Protein AF-A0A836ERM0-F1 (afdb_monomer)

Solvent-accessible surface area (backbone atoms only — not comparable to full-atom values): 5577 Å² total; per-residue (Å²): 136,91,80,79,80,70,53,87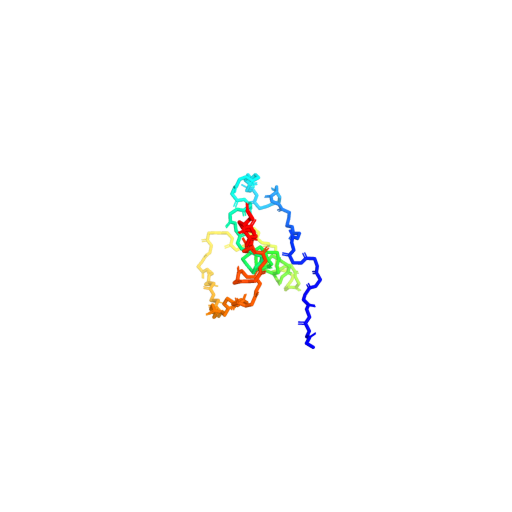,60,75,70,34,71,84,74,72,38,53,73,70,59,49,68,71,48,51,48,69,58,45,49,48,54,54,52,54,53,50,52,39,48,72,71,72,42,61,71,74,78,53,62,96,51,98,70,87,85,87,81,94,81,77,93,70,72,66,63,68,63,68,74,67,71,71,74,77,77,79,80,85,127

Organism: NCBI:txid230686

InterPro domains:
  IPR014030 Beta-ketoacyl synthase-like, N-terminal domain [PF00109] (3-66)
  IPR016039 Thiolase-like [G3DSA:3.40.47.10] (2-70)
  IPR016039 Thiolase-like [SSF53901] (6-67)
  IPR050091 Polyketide and Nonribosomal Peptide Biosynthesis Enzymes [PTHR43775] (4-65)

Sequence (81 aa):
MGTVNKAEKFDADFFGLSFEQAHTLSGEARLLLEHSYEAIIDAGINPTQLQGKNTAVIIGASYIEPQAKYLYTNVQVKKYT

Structure (mmCIF, N/CA/C/O backbone):
data_AF-A0A836ERM0-F1
#
_entry.id   AF-A0A836ERM0-F1
#
loop_
_atom_site.group_PDB
_atom_site.id
_atom_site.type_symbol
_atom_site.label_atom_id
_atom_site.label_alt_id
_atom_site.label_comp_id
_atom_site.label_asym_id
_atom_site.label_entity_id
_atom_site.label_seq_id
_atom_site.pdbx_PDB_ins_code
_atom_site.Cartn_x
_atom_site.Cartn_y
_atom_site.Cartn_z
_atom_site.occupancy
_atom_site.B_iso_or_equiv
_atom_site.auth_seq_id
_atom_site.auth_comp_id
_atom_site.auth_asym_id
_atom_site.auth_atom_id
_atom_site.pdbx_PDB_model_num
ATOM 1 N N . MET A 1 1 ? 6.319 -14.565 -21.905 1.00 57.62 1 MET A N 1
ATOM 2 C CA . MET A 1 1 ? 6.550 -14.038 -20.541 1.00 57.62 1 MET A CA 1
ATOM 3 C C . MET A 1 1 ? 5.407 -13.090 -20.218 1.00 57.62 1 MET A C 1
ATOM 5 O O . MET A 1 1 ? 5.034 -12.333 -21.105 1.00 57.62 1 MET A O 1
ATOM 9 N N . GLY A 1 2 ? 4.799 -13.192 -19.033 1.00 76.19 2 GLY A N 1
ATOM 10 C CA . GLY A 1 2 ? 3.702 -12.308 -18.621 1.00 76.19 2 GLY A CA 1
ATOM 11 C C . GLY A 1 2 ? 4.234 -10.989 -18.059 1.00 76.19 2 GLY A C 1
ATOM 12 O O . GLY A 1 2 ? 5.266 -10.986 -17.393 1.00 76.19 2 GLY A O 1
ATOM 13 N N . THR A 1 3 ? 3.547 -9.884 -18.337 1.00 79.31 3 THR A N 1
ATOM 14 C CA . THR A 1 3 ? 3.894 -8.543 -17.843 1.00 79.31 3 THR A CA 1
ATOM 15 C C . THR A 1 3 ? 2.676 -7.892 -17.208 1.00 79.31 3 THR A C 1
ATOM 17 O O . THR A 1 3 ? 1.559 -8.064 -17.695 1.00 79.31 3 THR A O 1
ATOM 20 N N . VAL A 1 4 ? 2.893 -7.109 -16.153 1.00 81.69 4 VAL A N 1
ATOM 21 C CA . VAL A 1 4 ? 1.830 -6.321 -15.522 1.00 81.69 4 VAL A CA 1
ATOM 22 C C . VAL A 1 4 ? 1.633 -5.028 -16.306 1.00 81.69 4 VAL A C 1
ATOM 24 O O . VAL A 1 4 ? 2.585 -4.310 -16.614 1.00 81.69 4 VAL A O 1
ATOM 27 N N . ASN A 1 5 ? 0.384 -4.729 -16.646 1.00 85.44 5 ASN A N 1
ATOM 28 C CA . ASN A 1 5 ? 0.041 -3.489 -17.328 1.00 85.44 5 ASN A CA 1
ATOM 29 C C . ASN A 1 5 ? 0.091 -2.318 -16.348 1.00 85.44 5 ASN A C 1
ATOM 31 O O . ASN A 1 5 ? -0.337 -2.453 -15.209 1.00 85.44 5 ASN A O 1
ATOM 35 N N . LYS A 1 6 ? 0.523 -1.143 -16.822 1.00 80.19 6 LYS A N 1
ATOM 36 C CA . LYS A 1 6 ? 0.469 0.115 -16.055 1.00 80.19 6 LYS A CA 1
ATOM 37 C C . LYS A 1 6 ? 1.219 0.075 -14.708 1.00 80.19 6 LYS A C 1
ATOM 39 O O . LYS A 1 6 ? 0.915 0.892 -13.855 1.00 80.19 6 LYS A O 1
ATOM 44 N N . ALA A 1 7 ? 2.244 -0.770 -14.561 1.00 78.38 7 ALA A N 1
ATOM 45 C CA . ALA A 1 7 ? 3.095 -0.840 -13.361 1.00 78.38 7 ALA A CA 1
ATOM 46 C C . ALA A 1 7 ? 3.825 0.483 -13.014 1.00 78.38 7 ALA A C 1
ATOM 48 O O . ALA A 1 7 ? 4.419 0.617 -11.951 1.00 78.38 7 ALA A O 1
ATOM 49 N N . GLU A 1 8 ? 3.793 1.452 -13.931 1.00 80.81 8 GLU A N 1
ATOM 50 C CA . GLU A 1 8 ? 4.340 2.803 -13.786 1.00 80.81 8 GLU A CA 1
ATOM 51 C C . GLU A 1 8 ? 3.343 3.777 -13.112 1.00 80.81 8 GLU A C 1
ATOM 53 O O . GLU A 1 8 ? 3.744 4.850 -12.658 1.00 80.81 8 GLU A O 1
ATOM 58 N N . LYS A 1 9 ? 2.038 3.451 -13.102 1.00 88.75 9 LYS A N 1
ATOM 59 C CA . LYS A 1 9 ? 0.978 4.323 -12.574 1.00 88.75 9 LYS A CA 1
ATOM 60 C C . LYS A 1 9 ? 0.876 4.197 -11.060 1.00 88.75 9 LYS A C 1
ATOM 62 O O . LYS A 1 9 ? 1.113 3.123 -10.522 1.00 88.75 9 LYS A O 1
ATOM 67 N N . PHE A 1 10 ? 0.538 5.309 -10.414 1.00 92.69 10 PHE A N 1
ATOM 68 C CA . PHE A 1 10 ? 0.325 5.371 -8.977 1.00 92.69 10 PHE A CA 1
ATOM 69 C C . PHE A 1 10 ? -0.450 6.637 -8.592 1.00 92.69 10 PHE A C 1
ATOM 71 O O . PHE A 1 10 ? -0.101 7.719 -9.075 1.00 92.69 10 PHE A O 1
ATOM 78 N N . ASP A 1 11 ? -1.466 6.518 -7.736 1.00 95.19 11 ASP A N 1
ATOM 79 C CA . ASP A 1 11 ? -2.193 7.668 -7.172 1.00 95.19 11 ASP A CA 1
ATOM 80 C C . ASP A 1 11 ? -1.510 8.192 -5.895 1.00 95.19 11 ASP A C 1
ATOM 82 O O . ASP A 1 11 ? -1.854 7.835 -4.771 1.00 95.19 11 ASP A O 1
ATOM 86 N N . ALA A 1 12 ? -0.483 9.027 -6.070 1.00 94.81 12 ALA A N 1
ATOM 87 C CA . ALA A 1 12 ? 0.316 9.538 -4.956 1.00 94.81 12 ALA A CA 1
ATOM 88 C C . ALA A 1 12 ? -0.494 10.389 -3.963 1.00 94.81 12 ALA A C 1
ATOM 90 O O . ALA A 1 12 ? -0.299 10.260 -2.751 1.00 94.81 12 ALA A O 1
ATOM 91 N N . ASP A 1 13 ? -1.413 11.215 -4.470 1.00 95.62 13 ASP A N 1
ATOM 92 C CA . ASP A 1 13 ? -2.222 12.124 -3.656 1.00 95.62 13 ASP A CA 1
ATOM 93 C C . ASP A 1 13 ? -3.167 11.338 -2.743 1.00 95.62 13 ASP A C 1
ATOM 95 O O . ASP A 1 13 ? -3.309 11.675 -1.564 1.00 95.62 13 ASP A O 1
ATOM 99 N N . PHE A 1 14 ? -3.746 10.242 -3.246 1.00 95.12 14 PHE A N 1
ATOM 100 C CA . PHE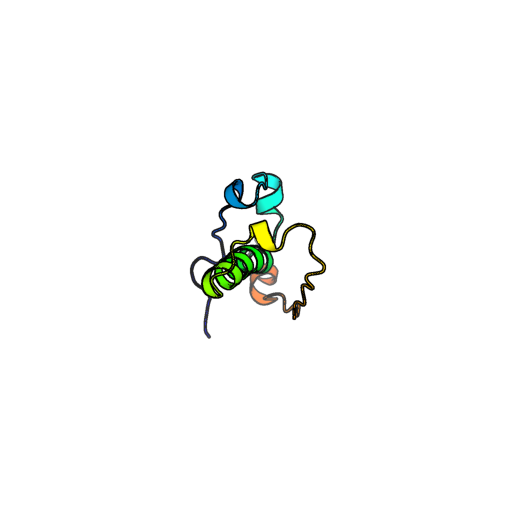 A 1 14 ? -4.576 9.342 -2.450 1.00 95.12 14 PHE A CA 1
ATOM 101 C C . PHE A 1 14 ? -3.832 8.771 -1.228 1.00 95.12 14 PHE A C 1
ATOM 103 O O . PHE A 1 14 ? -4.391 8.702 -0.130 1.00 95.12 14 PHE A O 1
ATOM 110 N N . PHE A 1 15 ? -2.556 8.410 -1.392 1.00 94.75 15 PHE A N 1
ATOM 111 C CA . PHE A 1 15 ? -1.704 7.911 -0.304 1.00 94.75 15 PHE A CA 1
ATOM 112 C C . PHE A 1 15 ? -1.013 9.023 0.505 1.00 94.75 15 PHE A C 1
ATOM 114 O O . PHE A 1 15 ? -0.241 8.720 1.418 1.00 94.75 15 PHE A O 1
ATOM 121 N N . GLY A 1 16 ? -1.277 10.299 0.204 1.00 95.25 16 GLY A N 1
ATOM 122 C CA . GLY A 1 16 ? -0.672 11.440 0.896 1.00 95.25 16 GLY A CA 1
ATOM 123 C C . GLY A 1 16 ? 0.836 11.573 0.664 1.00 95.25 16 GLY A C 1
ATOM 124 O O . GLY A 1 16 ? 1.550 12.080 1.532 1.00 95.25 16 GLY A O 1
ATOM 125 N N . LEU A 1 17 ? 1.333 11.089 -0.476 1.00 94.50 17 LEU A N 1
ATOM 126 C CA . LEU A 1 17 ? 2.742 11.150 -0.854 1.00 94.50 17 LEU A CA 1
ATOM 127 C C . LEU A 1 17 ? 2.990 12.320 -1.807 1.00 94.50 17 LEU A C 1
ATOM 129 O O . LEU A 1 17 ? 2.241 12.540 -2.752 1.00 94.50 17 LEU A O 1
ATOM 133 N N . SER A 1 18 ? 4.091 13.042 -1.600 1.00 93.31 18 SER A N 1
ATOM 134 C CA . SER A 1 18 ? 4.542 14.047 -2.569 1.00 93.31 18 SER A CA 1
ATOM 135 C C . SER A 1 18 ? 5.077 13.396 -3.849 1.00 93.31 18 SER A C 1
ATOM 137 O O . SER A 1 18 ? 5.472 12.227 -3.847 1.00 93.31 18 SER A O 1
ATOM 139 N N . PHE A 1 19 ? 5.163 14.173 -4.934 1.00 86.38 19 PHE A N 1
ATOM 140 C CA . PHE A 1 19 ? 5.723 13.713 -6.211 1.00 86.38 19 PHE A CA 1
ATOM 141 C C . PHE A 1 19 ? 7.112 13.075 -6.053 1.00 86.38 19 PHE A C 1
ATOM 143 O O . PHE A 1 19 ? 7.350 11.978 -6.554 1.00 86.38 19 PHE A O 1
ATOM 150 N N . GLU A 1 20 ? 8.004 13.726 -5.301 1.00 87.50 20 GLU A N 1
ATOM 151 C CA . GLU A 1 20 ? 9.359 13.229 -5.041 1.00 87.50 20 GLU A CA 1
ATOM 152 C C . GLU A 1 20 ? 9.328 11.884 -4.305 1.00 87.50 20 GLU A C 1
ATOM 154 O O . GLU A 1 20 ? 9.973 10.923 -4.719 1.00 87.50 20 GLU A O 1
ATOM 159 N N . GLN A 1 21 ? 8.512 11.771 -3.253 1.00 86.88 21 GLN A N 1
ATOM 160 C CA . GLN A 1 21 ? 8.381 10.525 -2.492 1.00 86.88 21 GLN A CA 1
ATOM 161 C C . GLN A 1 21 ? 7.826 9.396 -3.362 1.00 86.88 21 GLN A C 1
ATOM 163 O O . GLN A 1 21 ? 8.394 8.304 -3.395 1.00 86.88 21 GLN A O 1
ATOM 168 N N . ALA A 1 22 ? 6.766 9.665 -4.121 1.00 88.19 22 ALA A N 1
ATOM 169 C CA . ALA A 1 22 ? 6.177 8.694 -5.033 1.00 88.19 22 ALA A CA 1
ATOM 170 C C . ALA A 1 22 ? 7.172 8.227 -6.109 1.00 88.19 22 ALA A C 1
ATOM 172 O O . ALA A 1 22 ? 7.230 7.033 -6.412 1.00 88.19 22 ALA A O 1
ATOM 173 N N . HIS A 1 23 ? 7.996 9.132 -6.651 1.00 84.88 23 HIS A N 1
ATOM 174 C CA . HIS A 1 23 ? 8.983 8.794 -7.678 1.00 84.88 23 HIS A CA 1
ATOM 175 C C . HIS 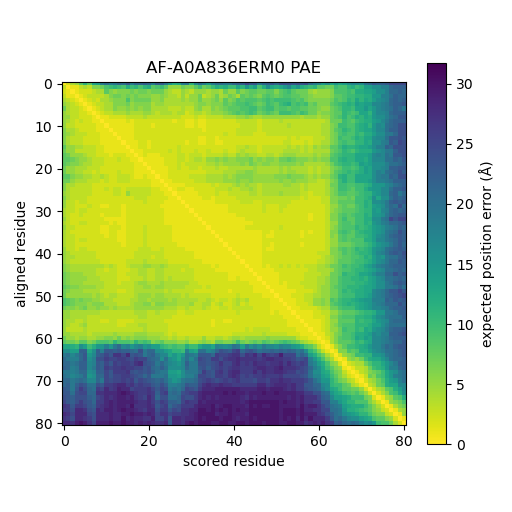A 1 23 ? 10.094 7.873 -7.154 1.00 84.88 23 HIS A C 1
ATOM 177 O O . HIS A 1 23 ? 10.598 7.036 -7.904 1.00 84.88 23 HIS A O 1
ATOM 183 N N . THR A 1 24 ? 10.431 7.969 -5.865 1.00 87.31 24 THR A N 1
ATOM 184 C CA . THR A 1 24 ? 11.436 7.096 -5.231 1.00 87.31 24 THR A CA 1
ATOM 185 C C . THR A 1 24 ? 10.943 5.678 -4.932 1.00 87.31 24 THR A C 1
ATOM 187 O O . THR A 1 24 ? 11.762 4.773 -4.775 1.00 87.31 24 THR A O 1
ATOM 190 N N . LEU A 1 25 ? 9.626 5.447 -4.879 1.00 85.62 25 LEU A N 1
ATOM 191 C CA . LEU A 1 25 ? 9.069 4.106 -4.688 1.00 85.62 25 LEU A CA 1
ATOM 192 C C . LEU A 1 25 ? 9.261 3.257 -5.949 1.00 85.62 25 LEU A C 1
ATOM 194 O O . LEU A 1 25 ? 8.998 3.726 -7.057 1.00 85.62 25 LEU A O 1
ATOM 198 N N . SER A 1 26 ? 9.648 1.988 -5.791 1.00 86.69 26 SER A N 1
ATOM 199 C CA . SER A 1 26 ? 9.660 1.030 -6.903 1.00 86.69 26 SER A CA 1
ATOM 200 C C . SER A 1 26 ? 8.235 0.747 -7.403 1.00 86.69 26 SER A C 1
ATOM 202 O O . SER A 1 26 ? 7.267 0.890 -6.656 1.00 86.69 26 SER A O 1
ATOM 204 N N . GLY A 1 27 ? 8.089 0.310 -8.660 1.00 86.12 27 GLY A N 1
ATOM 205 C CA . GLY A 1 27 ? 6.775 -0.057 -9.211 1.00 86.12 27 GLY A CA 1
ATOM 206 C C . GLY A 1 27 ? 6.083 -1.168 -8.409 1.00 86.12 27 GLY A C 1
ATOM 207 O O . GLY A 1 27 ? 4.884 -1.100 -8.166 1.00 86.12 27 GLY A O 1
ATOM 208 N N . GLU A 1 28 ? 6.849 -2.143 -7.910 1.00 87.38 28 GLU A N 1
ATOM 209 C CA . GLU A 1 28 ? 6.339 -3.212 -7.039 1.00 87.38 28 GLU A CA 1
ATOM 210 C C . GLU A 1 28 ? 5.772 -2.664 -5.721 1.00 87.38 28 GLU A C 1
ATOM 212 O O . GLU A 1 28 ? 4.705 -3.091 -5.289 1.00 87.38 28 GLU A O 1
ATOM 217 N N . ALA A 1 29 ? 6.439 -1.681 -5.105 1.00 89.62 29 ALA A N 1
ATOM 218 C CA . ALA A 1 29 ? 5.962 -1.053 -3.875 1.00 89.62 29 ALA A CA 1
ATOM 219 C C . ALA A 1 29 ? 4.692 -0.214 -4.102 1.00 89.62 29 ALA A C 1
ATOM 221 O O . ALA A 1 29 ? 3.787 -0.234 -3.270 1.00 89.62 29 ALA A O 1
ATOM 222 N N . ARG A 1 30 ? 4.601 0.492 -5.237 1.00 92.06 30 ARG A N 1
ATOM 223 C CA . ARG A 1 30 ? 3.404 1.263 -5.616 1.00 92.06 30 ARG A CA 1
ATOM 224 C C . ARG A 1 30 ? 2.195 0.350 -5.835 1.00 92.06 30 ARG A C 1
ATOM 226 O O . ARG A 1 30 ? 1.143 0.590 -5.251 1.00 92.06 30 ARG A O 1
ATOM 233 N N . LEU A 1 31 ? 2.377 -0.739 -6.586 1.00 91.88 31 LEU A N 1
ATOM 234 C CA . LEU A 1 31 ? 1.341 -1.757 -6.796 1.00 91.88 31 LEU A CA 1
ATOM 235 C C . LEU A 1 31 ? 0.906 -2.413 -5.484 1.00 91.88 31 LEU A C 1
ATOM 237 O O . LEU A 1 31 ? -0.280 -2.652 -5.273 1.00 91.88 31 LEU A O 1
ATOM 241 N N . LEU A 1 32 ? 1.855 -2.690 -4.586 1.00 93.56 32 LEU A N 1
ATOM 242 C CA . LEU A 1 32 ? 1.546 -3.262 -3.281 1.00 93.56 32 LEU A CA 1
ATOM 243 C C . LEU A 1 32 ? 0.625 -2.346 -2.462 1.00 93.56 32 LEU A C 1
ATOM 245 O O . LEU A 1 32 ? -0.302 -2.850 -1.830 1.00 93.56 32 LEU A O 1
ATOM 249 N N . LEU A 1 33 ? 0.855 -1.029 -2.470 1.00 95.06 33 LEU A N 1
ATOM 250 C CA . LEU A 1 33 ? 0.010 -0.066 -1.755 1.00 95.06 33 LEU A CA 1
ATOM 251 C C . LEU A 1 33 ? -1.421 -0.045 -2.306 1.00 95.06 33 LEU A C 1
ATOM 253 O O . LEU A 1 33 ? -2.370 -0.178 -1.531 1.00 95.06 33 LEU A O 1
ATOM 257 N N . GLU A 1 34 ? -1.570 0.067 -3.627 1.00 95.62 34 GLU A N 1
ATOM 258 C CA . GLU A 1 34 ? -2.879 0.084 -4.294 1.00 95.62 34 GLU A CA 1
ATOM 259 C C . GLU A 1 34 ? -3.652 -1.211 -4.042 1.00 95.62 34 GLU A C 1
ATOM 261 O O . GLU A 1 34 ? -4.764 -1.176 -3.515 1.00 95.62 34 GLU A O 1
ATOM 266 N N . HIS A 1 35 ? -3.038 -2.365 -4.299 1.00 95.31 35 HIS A N 1
ATOM 267 C CA . HIS A 1 35 ? -3.719 -3.647 -4.136 1.00 95.31 35 HIS A CA 1
ATOM 268 C C . HIS A 1 35 ? -3.991 -4.010 -2.675 1.00 95.31 35 HIS A C 1
ATOM 270 O O . HIS A 1 35 ? -4.979 -4.685 -2.391 1.00 95.31 35 HIS A O 1
ATOM 276 N N . SER A 1 36 ? -3.168 -3.550 -1.727 1.00 96.62 36 SER A N 1
ATOM 277 C CA . SER A 1 36 ? -3.482 -3.717 -0.302 1.00 96.62 36 SER A CA 1
ATOM 278 C C . SER A 1 36 ? -4.736 -2.931 0.077 1.00 96.62 36 SER A C 1
ATOM 280 O O . SER A 1 36 ? -5.578 -3.438 0.817 1.00 96.62 36 SER A O 1
ATOM 282 N N . TYR A 1 37 ? -4.886 -1.709 -0.444 1.00 97.00 37 TYR A N 1
ATOM 283 C CA . TYR A 1 37 ? -6.082 -0.900 -0.226 1.00 97.00 37 TYR A CA 1
ATOM 284 C C . TYR A 1 37 ? -7.322 -1.532 -0.874 1.00 97.00 37 TYR A C 1
ATOM 286 O O . TYR A 1 37 ? -8.357 -1.675 -0.219 1.00 97.00 37 TYR A O 1
ATOM 294 N N . GLU A 1 38 ? -7.200 -1.978 -2.127 1.00 96.94 38 GLU A N 1
ATO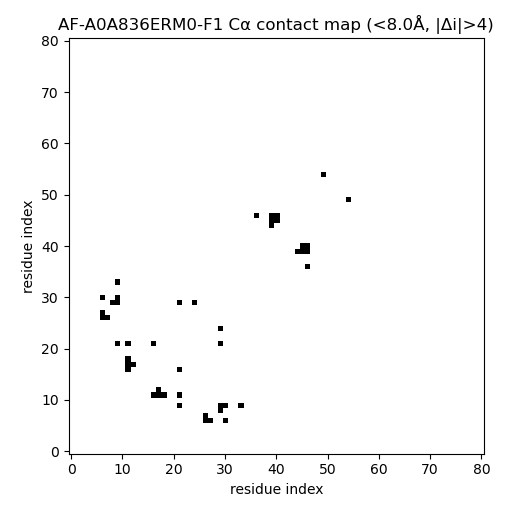M 295 C CA . GLU A 1 38 ? -8.267 -2.678 -2.848 1.00 96.94 38 GLU A CA 1
ATOM 296 C C . GLU A 1 38 ? -8.702 -3.956 -2.126 1.00 96.94 38 GLU A C 1
ATOM 298 O O . GLU A 1 38 ? -9.897 -4.169 -1.958 1.00 96.94 38 GLU A O 1
ATOM 303 N N . ALA A 1 39 ? -7.763 -4.766 -1.630 1.00 98.00 39 ALA A N 1
ATOM 304 C CA . ALA A 1 39 ? -8.071 -6.004 -0.914 1.00 98.00 39 ALA A CA 1
ATOM 305 C C . ALA A 1 39 ? -8.860 -5.761 0.383 1.00 98.00 3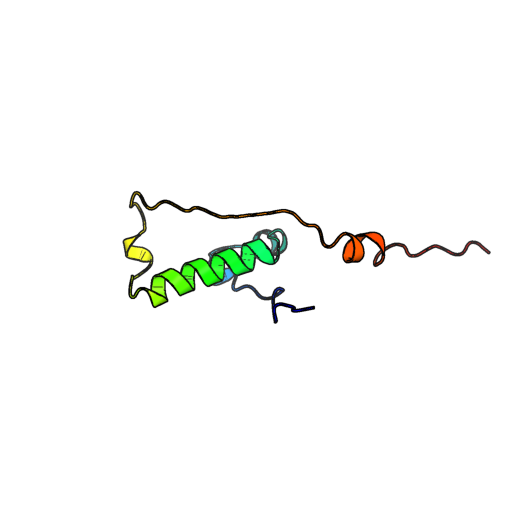9 ALA A C 1
ATOM 307 O O . ALA A 1 39 ? -9.735 -6.550 0.742 1.00 98.00 39 ALA A O 1
ATOM 308 N N . ILE A 1 40 ? -8.580 -4.660 1.090 1.00 97.88 40 ILE A N 1
ATOM 309 C CA . ILE A 1 40 ? -9.345 -4.278 2.284 1.00 97.88 40 ILE A CA 1
ATOM 310 C C . ILE A 1 40 ? -10.794 -3.939 1.903 1.00 97.88 40 ILE A C 1
ATOM 312 O O . ILE A 1 40 ? -11.724 -4.392 2.574 1.00 97.88 40 ILE A O 1
ATOM 316 N N . ILE A 1 41 ? -10.991 -3.177 0.822 1.00 97.56 41 ILE A N 1
ATOM 317 C CA . ILE A 1 41 ? -12.329 -2.821 0.325 1.00 97.56 41 ILE A CA 1
ATOM 318 C C . ILE A 1 41 ? -13.070 -4.045 -0.214 1.00 97.56 41 ILE A C 1
ATOM 320 O O . ILE A 1 41 ? -14.259 -4.196 0.061 1.00 97.56 41 ILE A O 1
ATOM 324 N N . ASP A 1 42 ? -12.384 -4.917 -0.949 1.00 98.31 42 ASP A N 1
ATOM 325 C CA . ASP A 1 42 ? -12.933 -6.165 -1.486 1.00 98.31 42 ASP A CA 1
ATOM 326 C C . ASP A 1 42 ? -13.448 -7.078 -0.363 1.00 98.31 42 ASP A C 1
ATOM 328 O O . ASP A 1 42 ? -14.531 -7.653 -0.459 1.00 98.31 42 ASP A O 1
ATOM 332 N N . ALA A 1 43 ? -12.755 -7.096 0.781 1.00 97.62 43 ALA A N 1
ATOM 333 C CA . ALA A 1 43 ? -13.216 -7.767 1.995 1.00 97.62 43 ALA A CA 1
ATOM 334 C C . ALA A 1 43 ? -14.439 -7.097 2.669 1.00 97.62 43 ALA A C 1
ATOM 336 O O . ALA A 1 43 ? -14.907 -7.573 3.706 1.00 97.62 43 ALA A O 1
ATOM 337 N N . GLY A 1 44 ? -14.954 -5.988 2.127 1.00 97.62 44 GLY A N 1
ATOM 338 C CA . GLY A 1 44 ? -16.061 -5.210 2.688 1.00 97.62 44 GLY A CA 1
ATOM 339 C C . GLY A 1 44 ? -15.688 -4.414 3.943 1.00 97.62 44 GLY A C 1
ATOM 340 O O . GLY A 1 44 ? -16.572 -3.982 4.686 1.00 97.62 44 GLY A O 1
ATOM 341 N N . ILE A 1 45 ? -14.392 -4.233 4.209 1.00 97.50 45 ILE A N 1
ATOM 342 C CA . ILE A 1 45 ? -13.885 -3.528 5.389 1.00 97.50 45 ILE A CA 1
ATOM 343 C C . ILE A 1 45 ? -13.614 -2.074 5.008 1.00 97.50 45 ILE A C 1
ATOM 345 O O . ILE A 1 45 ? -12.960 -1.788 4.008 1.00 97.50 45 ILE A O 1
ATOM 349 N N . ASN A 1 46 ? -14.068 -1.126 5.831 1.00 96.56 46 ASN A N 1
ATOM 350 C CA . ASN A 1 46 ? -1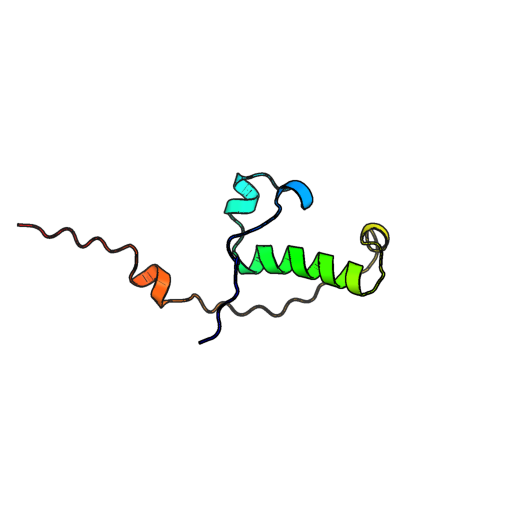3.651 0.262 5.656 1.00 96.56 46 ASN A CA 1
ATOM 351 C C . ASN A 1 46 ? -12.207 0.406 6.183 1.00 96.56 46 ASN A C 1
ATOM 353 O O . ASN A 1 46 ? -11.986 0.142 7.367 1.00 96.56 46 ASN A O 1
ATOM 357 N N . PRO A 1 47 ? -11.232 0.868 5.376 1.00 94.62 47 PRO A N 1
ATOM 358 C CA . PRO A 1 47 ? -9.826 0.976 5.786 1.00 94.62 47 PRO A CA 1
ATOM 359 C C . PRO A 1 47 ? -9.600 1.771 7.079 1.00 94.62 47 PRO A C 1
ATOM 361 O O . PRO A 1 47 ? -8.703 1.453 7.861 1.00 94.62 47 PRO A O 1
ATOM 364 N N . THR A 1 48 ? -10.455 2.758 7.366 1.00 95.38 48 THR A N 1
ATOM 365 C CA . THR A 1 48 ? -10.395 3.532 8.620 1.00 95.38 48 THR A CA 1
ATOM 366 C C . THR A 1 48 ? -10.637 2.668 9.862 1.00 95.38 48 THR A C 1
ATOM 368 O O . THR A 1 48 ? -10.112 2.965 10.929 1.00 95.38 48 THR A O 1
ATOM 371 N N . GLN A 1 49 ? -11.353 1.546 9.734 1.00 96.00 4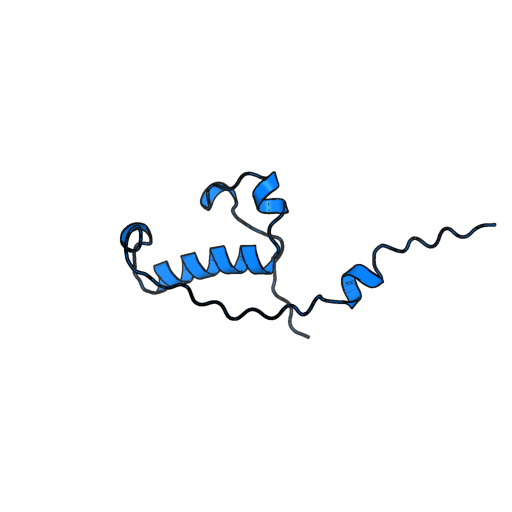9 GLN A N 1
ATOM 372 C CA . GLN A 1 49 ? -11.601 0.602 10.827 1.00 96.00 49 GLN A CA 1
ATOM 373 C C . GLN A 1 49 ? -10.360 -0.200 11.225 1.00 96.00 49 GLN A C 1
ATOM 375 O O . GLN A 1 49 ? -10.390 -0.841 12.278 1.00 96.00 49 GLN A O 1
ATOM 380 N N . LEU A 1 50 ? -9.312 -0.226 10.397 1.00 95.69 50 LEU A N 1
ATOM 381 C CA . LEU A 1 50 ? -8.039 -0.882 10.706 1.00 95.69 50 LEU A CA 1
ATOM 382 C C . LEU A 1 50 ? -7.030 0.079 11.348 1.00 95.69 50 LEU A C 1
ATOM 384 O O . LEU A 1 50 ? -6.062 -0.380 11.954 1.00 95.69 50 LEU A O 1
ATOM 388 N N . GLN A 1 51 ? -7.255 1.395 11.255 1.00 94.62 51 GLN A N 1
ATOM 389 C CA . GLN A 1 51 ? -6.366 2.392 11.846 1.00 94.62 51 GLN A CA 1
ATOM 390 C C . GLN A 1 51 ? -6.319 2.238 13.372 1.00 94.62 51 GLN A C 1
ATOM 392 O O . GLN A 1 51 ? -7.346 2.103 14.035 1.00 94.62 51 GLN A O 1
ATOM 397 N N . GLY A 1 52 ? -5.106 2.222 13.930 1.00 95.31 52 GLY A N 1
ATOM 398 C CA . GLY A 1 52 ? -4.880 2.052 15.368 1.00 95.31 52 GLY A CA 1
ATOM 399 C C . GLY A 1 52 ? -5.138 0.639 15.910 1.00 95.31 52 GLY A C 1
ATOM 400 O O . GLY A 1 52 ? -4.973 0.421 17.110 1.00 95.31 52 GLY A O 1
ATOM 401 N N . LYS A 1 53 ? -5.518 -0.332 15.067 1.00 96.88 53 LYS A N 1
ATOM 402 C CA . LYS A 1 53 ? -5.652 -1.739 15.471 1.00 96.88 53 LYS A CA 1
ATOM 403 C C . LYS A 1 53 ? -4.329 -2.487 15.357 1.00 96.88 53 LYS A C 1
ATOM 405 O O . LYS A 1 53 ? -3.448 -2.119 14.586 1.00 96.88 53 LYS A O 1
ATOM 410 N N . ASN A 1 54 ? -4.232 -3.595 16.087 1.00 97.44 54 ASN A N 1
ATOM 411 C CA . ASN A 1 54 ? -3.117 -4.531 15.984 1.00 97.44 54 ASN A CA 1
ATOM 412 C C . ASN A 1 54 ? -3.258 -5.427 14.737 1.00 97.44 54 ASN A C 1
ATOM 414 O O . ASN A 1 54 ? -3.485 -6.633 14.843 1.00 97.44 54 ASN A O 1
ATOM 418 N N . THR A 1 55 ? -3.205 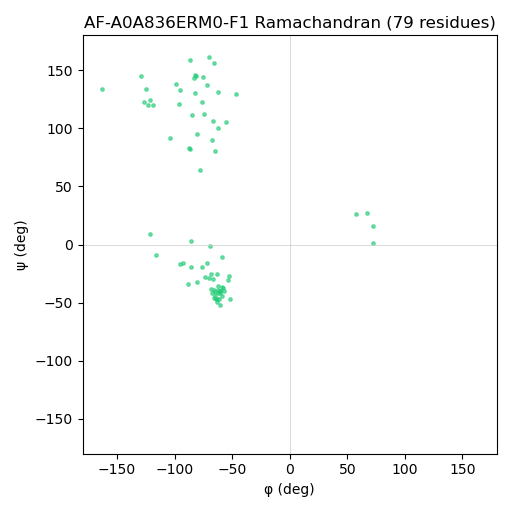-4.811 13.557 1.00 96.19 55 THR A N 1
ATOM 419 C CA . THR A 1 55 ? -3.305 -5.490 12.261 1.00 96.19 55 THR A CA 1
ATOM 420 C C . THR A 1 55 ? -1.900 -5.748 11.727 1.00 96.19 55 THR A C 1
ATOM 422 O O . THR A 1 55 ? -1.130 -4.810 11.535 1.00 96.19 55 THR A O 1
ATOM 425 N N . ALA A 1 56 ? -1.554 -7.012 11.484 1.00 96.69 56 ALA A N 1
ATOM 426 C CA . ALA A 1 56 ? -0.255 -7.374 10.922 1.00 96.69 56 ALA A CA 1
ATOM 427 C C . ALA A 1 56 ? -0.235 -7.205 9.394 1.00 96.69 56 ALA A C 1
ATOM 429 O O . ALA A 1 56 ? -1.222 -7.496 8.720 1.00 96.69 56 ALA A O 1
ATOM 430 N N . VAL A 1 57 ? 0.917 -6.803 8.850 1.00 95.94 57 VAL A N 1
ATOM 431 C CA . VAL A 1 57 ? 1.201 -6.780 7.407 1.00 95.94 57 VAL A CA 1
ATOM 432 C C . VAL A 1 57 ? 2.373 -7.720 7.149 1.00 95.94 57 VAL A C 1
ATOM 434 O O . VAL A 1 57 ? 3.449 -7.537 7.716 1.00 95.94 57 VAL A O 1
ATOM 437 N N . ILE A 1 58 ? 2.164 -8.743 6.321 1.00 96.38 58 ILE A N 1
ATOM 438 C CA . ILE A 1 58 ? 3.180 -9.748 5.981 1.00 96.38 58 ILE A CA 1
ATOM 439 C C . ILE A 1 58 ? 3.336 -9.748 4.462 1.00 96.38 58 ILE A C 1
ATOM 441 O O . ILE A 1 58 ? 2.373 -10.003 3.744 1.00 96.38 58 ILE A O 1
ATOM 445 N N . ILE A 1 59 ? 4.542 -9.451 3.977 1.00 94.50 59 ILE A N 1
ATOM 446 C CA . ILE A 1 59 ? 4.836 -9.297 2.548 1.00 94.50 59 ILE A CA 1
ATOM 447 C C . ILE A 1 59 ? 5.918 -10.301 2.159 1.00 94.50 59 ILE A C 1
ATOM 449 O O . ILE A 1 59 ? 7.002 -10.314 2.742 1.00 94.50 59 ILE A O 1
ATOM 453 N N . GLY A 1 60 ? 5.631 -11.128 1.156 1.00 93.06 60 GLY A N 1
ATOM 454 C CA . GLY A 1 60 ? 6.646 -11.928 0.479 1.00 93.06 60 GLY A CA 1
ATOM 455 C C . GLY A 1 60 ? 7.297 -11.095 -0.616 1.00 93.06 60 GLY A C 1
ATOM 456 O O . GLY A 1 60 ? 6.648 -10.780 -1.607 1.00 93.06 60 GLY A O 1
ATOM 457 N N . ALA A 1 61 ? 8.567 -10.742 -0.443 1.00 87.00 61 ALA A N 1
ATOM 458 C CA . ALA A 1 61 ? 9.333 -10.014 -1.444 1.00 87.00 61 ALA A CA 1
ATOM 459 C C . ALA A 1 61 ? 10.609 -10.783 -1.783 1.00 87.00 61 ALA A C 1
ATOM 461 O O . ALA A 1 61 ? 11.336 -11.234 -0.898 1.00 87.00 61 ALA A O 1
ATOM 462 N N . SER A 1 62 ? 10.893 -10.904 -3.075 1.00 82.56 62 SER A N 1
ATOM 463 C CA . SER A 1 62 ? 12.177 -11.375 -3.580 1.00 82.56 62 SER A CA 1
ATOM 464 C C . SER A 1 62 ? 12.691 -10.350 -4.568 1.00 82.56 62 SER A C 1
ATOM 466 O O . SER A 1 62 ? 12.020 -10.059 -5.555 1.00 82.56 62 SER A O 1
ATOM 468 N N . TYR A 1 63 ? 13.883 -9.823 -4.325 1.00 67.19 63 TYR A N 1
ATOM 469 C CA . TYR A 1 63 ? 14.511 -8.919 -5.270 1.00 67.19 63 TYR A CA 1
ATOM 470 C C . TYR A 1 63 ? 15.152 -9.740 -6.390 1.00 67.19 63 TYR A C 1
ATOM 472 O O . TYR A 1 63 ? 16.269 -10.239 -6.257 1.00 67.19 63 TYR A O 1
ATOM 480 N N . ILE A 1 64 ? 14.423 -9.908 -7.490 1.00 55.62 64 ILE A N 1
ATOM 481 C CA . ILE A 1 64 ? 15.021 -10.250 -8.777 1.00 55.62 64 ILE A CA 1
ATOM 482 C C . ILE A 1 64 ? 14.988 -8.957 -9.563 1.00 55.62 64 ILE A C 1
ATOM 484 O O . ILE A 1 64 ? 14.000 -8.622 -10.212 1.00 55.62 64 ILE A O 1
ATOM 488 N N . GLU A 1 65 ? 16.079 -8.204 -9.463 1.00 58.53 65 GLU A N 1
ATOM 489 C CA . GLU A 1 65 ? 16.346 -7.147 -10.421 1.00 58.53 65 GLU A CA 1
ATOM 490 C C . GLU A 1 65 ? 16.112 -7.745 -11.816 1.00 58.53 65 GLU A C 1
ATOM 492 O O . GLU A 1 65 ? 16.646 -8.824 -12.105 1.00 58.53 65 GLU A O 1
ATOM 497 N N . PRO A 1 66 ? 15.325 -7.124 -12.705 1.00 49.94 66 PRO A N 1
ATOM 498 C CA . PRO A 1 66 ? 15.422 -7.443 -14.114 1.00 49.94 66 PRO A CA 1
ATOM 499 C C . PRO A 1 66 ? 16.820 -6.989 -14.547 1.00 49.94 66 PRO A C 1
ATOM 501 O O . PRO A 1 66 ? 16.992 -5.906 -15.103 1.00 49.94 66 PRO A O 1
ATOM 504 N N . GLN A 1 67 ? 17.832 -7.814 -14.260 1.00 48.47 67 GLN A N 1
ATOM 505 C CA . GLN A 1 67 ? 19.256 -7.555 -14.477 1.00 48.47 67 GLN A CA 1
ATOM 506 C C . GLN A 1 67 ? 19.499 -7.131 -15.934 1.00 48.47 67 GLN A C 1
ATOM 508 O O . GLN A 1 67 ? 20.377 -6.331 -16.226 1.00 48.47 67 GLN A O 1
ATOM 513 N N . ALA A 1 68 ? 18.644 -7.559 -16.866 1.00 48.69 68 ALA A N 1
ATOM 514 C CA . ALA A 1 68 ? 18.717 -7.167 -18.265 1.00 48.69 68 ALA A CA 1
ATOM 515 C C . ALA A 1 68 ? 18.274 -5.715 -18.574 1.00 48.69 68 ALA A C 1
ATOM 517 O O . ALA A 1 68 ? 18.760 -5.142 -19.546 1.00 48.69 68 ALA A O 1
ATOM 518 N N . LYS A 1 69 ? 17.381 -5.071 -17.806 1.00 49.19 69 LYS A N 1
ATOM 519 C CA . LYS A 1 69 ? 16.876 -3.733 -18.189 1.00 49.19 69 LYS A CA 1
ATOM 520 C C . LYS A 1 69 ? 17.849 -2.605 -17.815 1.00 49.19 69 LYS A C 1
ATOM 522 O O . LYS A 1 69 ? 17.964 -1.649 -18.577 1.00 49.19 69 LYS A O 1
ATOM 527 N N . TYR A 1 70 ? 18.608 -2.729 -16.723 1.00 48.22 70 TYR A N 1
ATOM 528 C CA . TYR A 1 70 ? 19.613 -1.727 -16.329 1.00 48.22 70 TYR A CA 1
ATOM 529 C C . TYR A 1 70 ? 20.999 -1.962 -16.943 1.00 48.22 70 TYR A C 1
ATOM 531 O O . TYR A 1 70 ? 21.657 -0.990 -17.313 1.00 48.22 70 TYR A O 1
ATOM 539 N N . LEU A 1 71 ? 21.421 -3.218 -17.141 1.00 54.34 71 LEU A N 1
ATOM 540 C CA . LEU A 1 71 ? 22.738 -3.513 -17.725 1.00 54.34 71 LEU A CA 1
ATOM 541 C C . LEU A 1 71 ? 22.856 -3.114 -19.209 1.00 54.34 71 LEU A C 1
ATOM 543 O O . LEU A 1 71 ? 23.960 -2.829 -19.665 1.00 54.34 71 LEU A O 1
ATOM 547 N N . TYR A 1 72 ? 21.744 -3.044 -19.957 1.00 52.50 72 TYR A N 1
ATOM 548 C CA . TYR A 1 72 ? 21.777 -2.839 -21.415 1.00 52.50 72 TYR A CA 1
ATOM 549 C C . TYR A 1 72 ? 21.144 -1.534 -21.928 1.00 52.50 72 TYR A C 1
ATOM 551 O O . TYR A 1 72 ? 21.326 -1.217 -23.100 1.00 52.50 72 TYR A O 1
ATOM 559 N N . THR A 1 73 ? 20.442 -0.746 -21.102 1.00 55.84 73 THR A N 1
ATOM 560 C CA . THR A 1 73 ? 19.696 0.430 -21.611 1.00 55.84 73 THR A CA 1
ATOM 561 C C . THR A 1 73 ? 20.467 1.757 -21.503 1.00 55.84 73 THR A C 1
ATOM 563 O O . THR A 1 73 ? 20.139 2.695 -22.220 1.00 55.84 73 THR A O 1
ATOM 566 N N . ASN A 1 74 ? 21.535 1.844 -20.692 1.00 48.97 74 ASN A N 1
ATOM 567 C CA . ASN A 1 74 ? 22.269 3.105 -20.459 1.00 48.97 74 ASN A CA 1
ATOM 568 C C . ASN A 1 74 ? 23.765 3.101 -20.825 1.00 48.97 74 ASN A C 1
ATOM 570 O O . ASN A 1 74 ? 24.452 4.087 -20.560 1.00 48.97 74 ASN A O 1
ATOM 574 N N . VAL A 1 75 ? 24.293 2.067 -21.487 1.00 50.50 75 VAL A N 1
ATOM 575 C CA . VAL A 1 75 ? 25.651 2.153 -22.052 1.00 50.50 75 VAL A CA 1
ATOM 576 C C . VAL A 1 75 ? 25.574 2.763 -23.452 1.00 50.50 75 VAL A C 1
ATOM 578 O O . VAL A 1 75 ? 25.592 2.068 -24.465 1.00 50.50 75 VAL A O 1
ATOM 581 N N . GLN A 1 76 ? 25.513 4.094 -23.515 1.00 51.50 76 GLN A N 1
ATOM 582 C CA . GLN A 1 76 ? 25.944 4.821 -24.708 1.00 51.50 76 GLN A CA 1
ATOM 583 C C . GLN A 1 76 ? 27.460 4.637 -24.821 1.00 51.50 76 GLN A C 1
ATOM 585 O O . GLN A 1 76 ? 28.235 5.401 -24.243 1.00 51.50 76 GLN A O 1
ATOM 590 N N . VAL A 1 77 ? 27.904 3.592 -25.524 1.00 54.31 77 VAL A N 1
ATOM 591 C CA . VAL A 1 77 ? 29.316 3.455 -25.893 1.00 54.31 77 VAL A CA 1
ATOM 592 C C . VAL A 1 77 ? 29.645 4.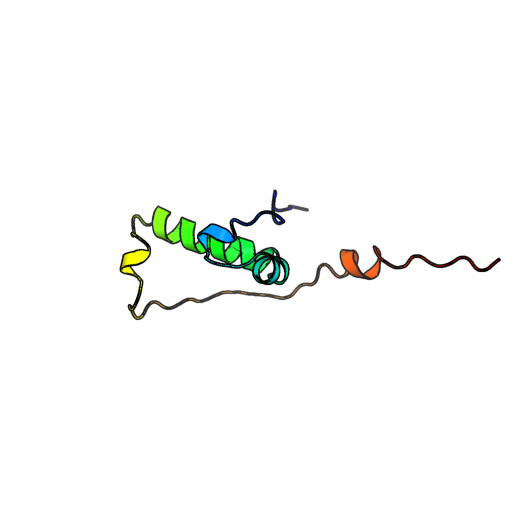645 -26.792 1.00 54.31 77 VAL A C 1
ATOM 594 O O . VAL A 1 77 ? 29.310 4.651 -27.977 1.00 54.31 77 VAL A O 1
ATOM 597 N N . LYS A 1 78 ? 30.281 5.679 -26.228 1.00 43.28 78 LYS A N 1
ATOM 598 C CA . LYS A 1 78 ? 30.936 6.729 -27.010 1.00 43.28 78 LYS A CA 1
ATOM 599 C C . LYS A 1 78 ? 31.921 6.030 -27.947 1.00 43.28 78 LYS A C 1
ATOM 601 O O . LYS A 1 78 ? 32.958 5.539 -27.507 1.00 43.28 78 LYS A O 1
ATOM 606 N N . LYS A 1 79 ? 31.581 5.955 -29.234 1.00 42.94 79 LYS A N 1
ATOM 607 C CA . LYS A 1 79 ? 32.540 5.600 -30.278 1.00 42.94 79 LYS A CA 1
ATOM 608 C C . LYS A 1 79 ? 33.546 6.744 -30.355 1.00 42.94 79 LYS A C 1
ATOM 610 O O . LYS A 1 79 ? 33.198 7.833 -30.801 1.00 42.94 79 LYS A O 1
ATOM 615 N N . TYR A 1 80 ? 34.753 6.508 -29.857 1.00 40.41 80 TYR A N 1
ATOM 616 C CA . TYR A 1 80 ? 35.899 7.360 -30.140 1.00 40.41 80 TYR A CA 1
ATOM 617 C C . TYR A 1 80 ? 36.343 7.054 -31.574 1.00 40.41 80 TYR A C 1
ATOM 619 O O . TYR A 1 80 ? 36.785 5.938 -31.849 1.00 40.41 80 TYR A O 1
ATOM 627 N N . THR A 1 81 ? 36.165 8.026 -32.466 1.00 47.09 81 THR A N 1
ATOM 628 C CA . THR A 1 81 ? 36.953 8.162 -33.696 1.00 47.09 81 THR A CA 1
ATOM 629 C C . THR A 1 81 ? 37.910 9.319 -33.482 1.00 47.09 81 THR A C 1
ATOM 631 O O . THR A 1 81 ? 37.455 10.329 -32.893 1.00 47.09 81 THR A O 1
#

Radius of gyration: 18.04 Å; Cα contacts (8 Å, |Δi|>4): 24; chains: 1; bounding box: 53×28×50 Å

Mean predicted aligned error: 9.32 Å

Secondary structure (DSSP, 8-state):
----TTTT---TTTTT--HHHHHHS-HHHHHHHHHHHHHHHHTT--GGGGTTS-------------HHHHHHHS-------

pLDDT: mean 81.82, std 18.45, range [40.41, 98.31]

Foldseek 3Di:
DDDDPPLVDADQVVVVHDPVRVVPDHSVRRVCVVVVCVVCVVVVHDVVVCPPDPDDDDDDDDDPDPCVPVVPPPPPPPPDD